Protein AF-A0A8J8AF56-F1 (afdb_monomer_lite)

Structure (mmCIF, N/CA/C/O backbone):
data_AF-A0A8J8AF56-F1
#
_entry.id   AF-A0A8J8AF56-F1
#
loop_
_atom_site.group_PDB
_atom_site.id
_atom_site.type_symbol
_atom_site.label_atom_id
_atom_site.label_alt_id
_atom_site.label_comp_id
_atom_site.label_asym_id
_atom_site.label_entity_id
_atom_site.label_seq_id
_atom_site.pdbx_PDB_ins_code
_atom_site.Cartn_x
_atom_site.Cartn_y
_atom_site.Cartn_z
_atom_site.occupancy
_atom_site.B_iso_or_equiv
_atom_site.auth_seq_id
_atom_site.auth_comp_id
_atom_site.auth_asym_id
_atom_site.auth_atom_id
_atom_site.pdbx_PDB_model_num
ATOM 1 N N . MET A 1 1 ? 12.776 -15.250 12.774 1.00 31.52 1 MET A N 1
ATOM 2 C CA . MET A 1 1 ? 11.923 -16.410 12.432 1.00 31.52 1 MET A CA 1
ATOM 3 C C . MET A 1 1 ? 10.502 -15.886 12.343 1.00 31.52 1 MET A C 1
ATOM 5 O O . MET A 1 1 ? 10.049 -15.380 13.357 1.00 31.52 1 MET A O 1
ATOM 9 N N . ARG A 1 2 ? 9.805 -15.920 11.207 1.00 29.91 2 ARG A N 1
ATOM 10 C CA . ARG A 1 2 ? 10.164 -16.333 9.831 1.00 29.91 2 ARG A CA 1
ATOM 11 C C . ARG A 1 2 ? 9.305 -15.502 8.854 1.00 29.91 2 ARG A C 1
ATOM 13 O O . ARG A 1 2 ? 8.181 -15.190 9.214 1.00 29.91 2 ARG A O 1
ATOM 20 N N . GLU A 1 3 ? 9.860 -15.201 7.680 1.00 34.22 3 GLU A N 1
ATOM 21 C CA . GLU A 1 3 ? 9.235 -15.073 6.337 1.00 34.22 3 GLU A CA 1
ATOM 22 C C . GLU A 1 3 ? 7.691 -14.885 6.257 1.00 34.22 3 GLU A C 1
ATOM 24 O O . GLU A 1 3 ? 6.966 -15.768 6.715 1.00 34.22 3 GLU A O 1
ATOM 29 N N . GLY A 1 4 ? 7.167 -13.817 5.614 1.00 29.53 4 GLY A N 1
ATOM 30 C CA . GLY A 1 4 ? 5.710 -13.516 5.641 1.00 29.53 4 GLY A CA 1
ATOM 31 C C . GLY A 1 4 ? 5.083 -12.644 4.527 1.00 29.53 4 GLY A C 1
ATOM 32 O O . GLY A 1 4 ? 4.400 -13.205 3.679 1.00 29.53 4 GLY A O 1
ATOM 33 N N . LEU A 1 5 ? 5.306 -11.313 4.518 1.00 34.44 5 LEU A N 1
ATOM 34 C CA . LEU A 1 5 ? 4.766 -10.302 3.552 1.00 34.44 5 LEU A CA 1
ATOM 35 C C . LEU A 1 5 ? 3.254 -9.969 3.795 1.00 34.44 5 LEU A C 1
ATOM 37 O O . LEU A 1 5 ? 2.766 -10.405 4.827 1.00 34.44 5 LEU A O 1
ATOM 41 N N . TYR A 1 6 ? 2.416 -9.178 3.078 1.00 31.95 6 TYR A N 1
ATOM 42 C CA . TYR A 1 6 ? 2.252 -8.740 1.672 1.00 31.95 6 TYR A CA 1
ATOM 43 C C . TYR A 1 6 ? 1.707 -7.246 1.536 1.00 31.95 6 TYR A C 1
ATOM 45 O O . TYR A 1 6 ? 0.852 -6.864 2.328 1.00 31.95 6 TYR A O 1
ATOM 53 N N . ALA A 1 7 ? 2.144 -6.381 0.578 1.00 24.56 7 ALA A N 1
ATOM 54 C CA . ALA A 1 7 ? 1.859 -4.912 0.422 1.00 24.56 7 ALA A CA 1
ATOM 55 C C . ALA A 1 7 ? 2.057 -4.264 -1.003 1.00 24.56 7 ALA A C 1
ATOM 57 O O . ALA A 1 7 ? 2.135 -4.955 -2.008 1.00 24.56 7 ALA A O 1
ATOM 58 N N . ALA A 1 8 ? 2.178 -2.929 -1.145 1.00 24.33 8 ALA A N 1
ATOM 59 C CA . ALA A 1 8 ? 2.521 -2.275 -2.431 1.00 24.33 8 ALA A CA 1
ATOM 60 C C . ALA A 1 8 ? 3.246 -0.910 -2.285 1.00 24.33 8 ALA A C 1
ATOM 62 O O . ALA A 1 8 ? 3.385 -0.397 -1.177 1.00 24.33 8 ALA A O 1
ATOM 63 N N . VAL A 1 9 ? 3.752 -0.345 -3.396 1.00 24.59 9 VAL A N 1
ATOM 64 C CA . VAL A 1 9 ? 4.760 0.746 -3.448 1.00 24.59 9 VAL A CA 1
ATOM 65 C C . VAL A 1 9 ? 4.442 1.771 -4.548 1.00 24.59 9 VAL A C 1
ATOM 67 O O . VAL A 1 9 ? 3.978 1.351 -5.601 1.00 24.59 9 VAL A O 1
ATOM 70 N N . VAL A 1 10 ? 4.772 3.064 -4.343 1.00 23.84 10 VAL A N 1
ATOM 71 C CA . VAL A 1 10 ? 5.398 4.014 -5.314 1.00 23.84 10 VAL A CA 1
ATOM 72 C C . VAL A 1 10 ? 5.552 5.414 -4.675 1.00 23.84 10 VAL A C 1
ATOM 74 O O . VAL A 1 10 ? 4.625 5.878 -4.025 1.00 23.84 10 VAL A O 1
ATOM 77 N N . LEU A 1 11 ? 6.652 6.164 -4.846 1.00 28.09 11 LEU A N 1
ATOM 78 C CA . LEU A 1 11 ? 8.039 5.779 -5.166 1.00 28.09 11 LEU A CA 1
ATOM 79 C C . LEU A 1 11 ? 9.014 6.869 -4.663 1.00 28.09 11 LEU A C 1
ATOM 81 O O . LEU A 1 11 ? 8.600 7.967 -4.303 1.00 28.09 11 LEU A O 1
ATOM 85 N N . LEU A 1 12 ? 10.309 6.551 -4.636 1.00 31.81 12 LEU A N 1
ATOM 86 C CA . LEU A 1 12 ? 11.368 7.330 -3.999 1.00 31.81 12 LEU A CA 1
ATOM 87 C C . LEU A 1 12 ? 12.174 8.178 -5.002 1.00 31.81 12 LEU A C 1
ATOM 89 O O . LEU A 1 12 ? 12.488 7.711 -6.094 1.00 31.81 12 LEU A O 1
ATOM 93 N N . ALA A 1 13 ? 12.592 9.380 -4.596 1.00 26.86 13 ALA A N 1
ATOM 94 C CA . ALA A 1 13 ? 13.611 10.147 -5.312 1.00 26.86 13 ALA A CA 1
ATOM 95 C C . ALA A 1 13 ? 15.010 9.536 -5.094 1.00 26.86 13 ALA A C 1
ATOM 97 O O . ALA A 1 13 ? 15.448 9.368 -3.952 1.00 26.86 13 ALA A O 1
ATOM 98 N N . ILE A 1 14 ? 15.720 9.235 -6.184 1.00 35.19 14 ILE A N 1
ATOM 99 C CA . ILE A 1 14 ? 17.106 8.747 -6.172 1.00 35.19 14 ILE A CA 1
ATOM 100 C C . ILE A 1 14 ? 18.008 9.867 -6.698 1.00 35.19 14 ILE A C 1
ATOM 102 O O . ILE A 1 14 ? 17.741 10.440 -7.747 1.00 35.19 14 ILE A O 1
ATOM 106 N N . ALA A 1 15 ? 19.086 10.178 -5.976 1.00 32.53 15 ALA A N 1
ATOM 107 C CA . ALA A 1 15 ? 20.087 11.145 -6.418 1.00 32.53 15 ALA A CA 1
ATOM 108 C C . ALA A 1 15 ? 21.254 10.423 -7.113 1.00 32.53 15 ALA A C 1
ATOM 110 O O . ALA A 1 15 ? 22.201 9.991 -6.450 1.00 32.53 15 ALA A O 1
ATOM 111 N N . VAL A 1 16 ? 21.192 10.283 -8.440 1.00 41.91 16 VAL A N 1
ATOM 112 C CA . VAL A 1 16 ? 22.279 9.698 -9.243 1.00 41.91 16 VAL A CA 1
ATOM 113 C C . VAL A 1 16 ? 23.277 10.779 -9.678 1.00 41.91 16 VAL A C 1
ATOM 115 O O . VAL A 1 16 ? 22.913 11.886 -10.071 1.00 41.91 16 VAL A O 1
ATOM 118 N N . PHE A 1 17 ? 24.572 10.468 -9.583 1.00 38.09 17 PHE A N 1
ATOM 119 C CA . PHE A 1 17 ? 25.652 11.368 -9.999 1.00 38.09 17 PHE A CA 1
ATOM 120 C C . PHE A 1 17 ? 25.828 11.393 -11.525 1.00 38.09 17 PHE A C 1
ATOM 122 O O . PHE A 1 17 ? 25.682 10.375 -12.197 1.00 38.09 17 PHE A O 1
ATOM 129 N N . PHE A 1 18 ? 26.223 12.551 -12.063 1.00 43.31 18 PHE A N 1
ATOM 130 C CA . PHE A 1 18 ? 26.433 12.759 -13.500 1.00 43.31 18 PHE A CA 1
ATOM 131 C C . PHE A 1 18 ? 27.507 11.830 -14.100 1.00 43.31 18 PHE A C 1
ATOM 133 O O . PHE A 1 18 ? 28.707 12.090 -14.001 1.00 43.31 18 PHE A O 1
ATOM 140 N N . ALA A 1 19 ? 27.053 10.814 -14.830 1.00 44.88 19 ALA A N 1
ATOM 141 C CA . ALA A 1 19 ? 27.796 10.127 -15.881 1.00 44.88 19 ALA A CA 1
ATOM 142 C C . ALA A 1 19 ? 26.838 9.879 -17.066 1.00 44.88 19 ALA A C 1
ATOM 144 O O . ALA A 1 19 ? 25.671 9.563 -16.830 1.00 44.88 19 ALA A O 1
ATOM 145 N N . PRO A 1 20 ? 27.269 10.042 -18.335 1.00 47.69 20 PRO A N 1
ATOM 146 C CA . PRO A 1 20 ? 26.394 9.898 -19.501 1.00 47.69 20 PRO A CA 1
ATOM 147 C C . PRO A 1 20 ? 26.112 8.417 -19.811 1.00 47.69 20 PRO A C 1
ATOM 149 O O . PRO A 1 20 ? 26.650 7.839 -20.754 1.00 47.69 20 PRO A O 1
ATOM 152 N N . THR A 1 21 ? 25.270 7.799 -18.986 1.00 57.66 21 THR A N 1
ATOM 153 C CA . THR A 1 21 ? 24.906 6.382 -19.051 1.00 57.66 21 THR A CA 1
ATOM 154 C C . THR A 1 21 ? 23.523 6.218 -19.677 1.00 57.66 21 THR A C 1
ATOM 156 O O . THR A 1 21 ? 22.558 6.835 -19.236 1.00 57.66 21 THR A O 1
ATOM 159 N N . ILE A 1 22 ? 23.403 5.359 -20.694 1.00 66.38 22 ILE A N 1
ATOM 160 C CA . ILE A 1 22 ? 22.099 4.999 -21.266 1.00 66.38 22 ILE A CA 1
ATOM 161 C C . ILE A 1 22 ? 21.416 4.011 -20.315 1.00 66.38 22 ILE A C 1
ATOM 163 O O . ILE A 1 22 ? 21.824 2.853 -20.223 1.00 66.38 22 ILE A O 1
ATOM 167 N N . ILE A 1 23 ? 20.378 4.467 -19.616 1.00 66.56 23 ILE A N 1
ATOM 168 C CA . ILE A 1 23 ? 19.544 3.623 -18.757 1.00 66.56 23 ILE A CA 1
ATOM 169 C C . ILE A 1 23 ? 18.478 2.947 -19.628 1.00 66.56 23 ILE A C 1
ATOM 171 O O . ILE A 1 23 ? 17.644 3.612 -20.241 1.00 66.56 23 ILE A O 1
ATOM 175 N N . LEU A 1 24 ? 18.496 1.613 -19.684 1.00 70.19 24 LEU A N 1
ATOM 176 C CA . LEU A 1 24 ? 17.422 0.826 -20.291 1.00 70.19 24 LEU A CA 1
ATOM 177 C C . LEU A 1 24 ? 16.305 0.630 -19.261 1.00 70.19 24 LEU A C 1
ATOM 179 O O . LEU A 1 24 ? 16.407 -0.224 -18.385 1.00 70.19 24 LEU A O 1
ATOM 183 N N . GLY A 1 25 ? 15.239 1.421 -19.374 1.00 73.44 25 GLY A N 1
ATOM 184 C CA . GLY A 1 25 ? 14.092 1.364 -18.472 1.00 73.44 25 GLY A CA 1
ATOM 185 C C . GLY A 1 25 ? 12.813 1.946 -19.085 1.00 73.44 25 GLY A C 1
ATOM 186 O O . GLY A 1 25 ? 12.853 2.541 -20.166 1.00 73.44 25 GLY A O 1
ATOM 187 N N . PRO A 1 26 ? 11.659 1.761 -18.424 1.00 75.69 26 PRO A N 1
ATOM 188 C CA . PRO A 1 26 ? 10.406 2.391 -18.821 1.00 75.69 26 PRO A CA 1
ATOM 189 C C . PRO A 1 26 ? 10.444 3.903 -18.548 1.00 75.69 26 PRO A C 1
ATOM 191 O O . PRO A 1 26 ? 10.996 4.345 -17.548 1.00 75.69 26 PRO A O 1
ATOM 194 N N . VAL A 1 27 ? 9.795 4.693 -19.407 1.00 83.25 27 VAL A N 1
ATOM 195 C CA . VAL A 1 27 ? 9.571 6.142 -19.185 1.00 83.25 27 VAL A CA 1
ATOM 196 C C . VAL A 1 27 ? 8.261 6.389 -18.418 1.00 83.25 27 VAL A C 1
ATOM 198 O O . VAL A 1 27 ? 8.097 7.393 -17.726 1.00 83.25 27 VAL A O 1
ATOM 201 N N . TYR A 1 28 ? 7.321 5.447 -18.512 1.00 85.44 28 TYR A N 1
ATOM 202 C CA . TYR A 1 28 ? 6.045 5.472 -17.809 1.00 85.44 28 TYR A CA 1
ATOM 203 C C . TYR A 1 28 ? 5.681 4.064 -17.335 1.00 85.44 28 TYR A C 1
ATOM 205 O O . TYR A 1 28 ? 5.716 3.123 -18.130 1.00 85.44 28 TYR A O 1
ATOM 213 N N . LEU A 1 29 ? 5.307 3.925 -16.062 1.00 87.62 29 LEU A N 1
ATOM 214 C CA . LEU A 1 29 ? 4.639 2.731 -15.538 1.00 87.62 29 LEU A CA 1
ATOM 215 C C . LEU A 1 29 ? 3.303 3.126 -14.912 1.00 87.62 29 LEU A C 1
ATOM 217 O O . LEU A 1 29 ? 3.208 4.106 -14.173 1.00 87.62 29 LEU A O 1
ATOM 221 N N . ALA A 1 30 ? 2.276 2.324 -15.166 1.00 89.12 30 ALA A N 1
ATOM 222 C CA . ALA A 1 30 ? 0.979 2.486 -14.534 1.00 89.12 30 ALA A CA 1
ATOM 223 C C . ALA A 1 30 ? 0.419 1.139 -14.092 1.00 89.12 30 ALA A C 1
ATOM 225 O O . ALA A 1 30 ? 0.550 0.143 -14.806 1.00 89.12 30 ALA A O 1
ATOM 226 N N . LEU A 1 31 ? -0.252 1.136 -12.943 1.00 89.31 31 LEU A N 1
ATOM 227 C CA . LEU A 1 31 ? -1.192 0.074 -12.608 1.00 89.31 31 LEU A CA 1
ATOM 228 C C . LEU A 1 31 ? -2.583 0.478 -13.097 1.00 89.31 31 LEU A C 1
ATOM 230 O O . LEU A 1 31 ? -2.945 1.656 -13.095 1.00 89.31 31 LEU A O 1
ATOM 234 N N . VAL A 1 32 ? -3.362 -0.507 -13.538 1.00 92.88 32 VAL A N 1
ATOM 235 C CA . VAL A 1 32 ? -4.740 -0.277 -13.983 1.00 92.88 32 VAL A CA 1
ATOM 236 C C . VAL A 1 32 ? -5.600 0.026 -12.748 1.00 92.88 32 VAL A C 1
ATOM 238 O O . VAL A 1 32 ? -5.595 -0.788 -11.822 1.00 92.88 32 VAL A O 1
ATOM 241 N N . PRO A 1 33 ? -6.330 1.157 -12.704 1.00 94.50 33 PRO A N 1
ATOM 242 C CA . PRO A 1 33 ? -7.206 1.466 -11.581 1.00 94.50 33 PRO A CA 1
ATOM 243 C C . PRO A 1 33 ? -8.372 0.472 -11.499 1.00 94.50 33 PRO A C 1
ATOM 245 O O . PRO A 1 33 ? -8.858 -0.049 -12.507 1.00 94.50 33 PRO A O 1
ATOM 248 N N . GLY A 1 34 ? -8.820 0.219 -10.274 1.00 94.69 34 GLY A N 1
ATOM 249 C CA . GLY A 1 34 ? -9.998 -0.574 -9.957 1.00 94.69 34 GLY A CA 1
ATOM 250 C C . GLY A 1 34 ? -11.290 0.236 -10.069 1.00 94.69 34 GLY A C 1
ATOM 251 O O . GLY A 1 34 ? -11.442 1.100 -10.931 1.00 94.69 34 GLY A O 1
ATOM 252 N N . ARG A 1 35 ? -12.268 -0.083 -9.213 1.00 95.50 35 ARG A N 1
ATOM 253 C CA . ARG A 1 35 ? -13.625 0.504 -9.268 1.00 95.50 35 ARG A CA 1
ATOM 254 C C . ARG A 1 35 ? -14.090 1.195 -7.989 1.00 95.50 35 ARG A C 1
ATOM 256 O O . ARG A 1 35 ? -15.099 1.882 -8.049 1.00 95.50 35 ARG A O 1
ATOM 263 N N . LYS A 1 36 ? -13.396 0.980 -6.871 1.00 93.44 36 LYS A N 1
ATOM 264 C CA . LYS A 1 36 ? -13.751 1.527 -5.556 1.00 93.44 36 LYS A CA 1
ATOM 265 C C . LYS A 1 36 ? -12.995 2.828 -5.305 1.00 93.44 36 LYS A C 1
ATOM 267 O O . LYS A 1 36 ? -11.864 2.969 -5.771 1.00 93.44 36 LYS A O 1
ATOM 272 N N . GLY A 1 37 ? -13.584 3.774 -4.587 1.00 94.31 37 GLY A N 1
ATOM 273 C CA . GLY A 1 37 ? -12.849 4.901 -4.013 1.00 94.31 37 GLY A CA 1
ATOM 274 C C . GLY A 1 37 ? -11.940 4.458 -2.862 1.00 94.31 37 GLY A C 1
ATOM 275 O O . GLY A 1 37 ? -12.122 3.380 -2.293 1.00 94.31 37 GLY A O 1
ATOM 276 N N . LEU A 1 38 ? -10.986 5.310 -2.481 1.00 94.25 38 LEU A N 1
ATOM 277 C CA . LEU A 1 38 ? -10.156 5.094 -1.292 1.00 94.25 38 LEU A CA 1
ATOM 278 C C . LEU A 1 38 ? -11.014 4.881 -0.030 1.00 94.25 38 LEU A C 1
ATOM 280 O O . LEU A 1 38 ? -10.761 3.943 0.721 1.00 94.25 38 LEU A O 1
ATOM 284 N N . ASP A 1 39 ? -12.071 5.674 0.156 1.00 95.81 39 ASP A N 1
ATOM 285 C CA . ASP A 1 39 ? -12.962 5.576 1.321 1.00 95.81 39 ASP A CA 1
ATOM 286 C C . ASP A 1 39 ? -13.699 4.222 1.387 1.00 95.81 39 ASP A C 1
ATOM 288 O O . ASP A 1 39 ? -13.853 3.651 2.462 1.00 95.81 39 ASP A O 1
ATOM 292 N N . GLU A 1 40 ? -14.085 3.649 0.239 1.00 96.44 40 GLU A N 1
ATOM 293 C CA . GLU A 1 40 ? -14.664 2.297 0.163 1.00 96.44 40 GLU A CA 1
ATOM 294 C C . GLU A 1 40 ? -13.635 1.202 0.493 1.00 96.44 40 GLU A C 1
ATOM 296 O O . GLU A 1 40 ? -13.989 0.166 1.053 1.00 96.44 40 GLU A O 1
ATOM 301 N N . LEU A 1 41 ? -12.356 1.403 0.150 1.00 95.88 41 LEU A N 1
ATOM 302 C CA . LEU A 1 41 ? -11.287 0.466 0.509 1.00 95.88 41 LEU A CA 1
ATOM 303 C C . LEU A 1 41 ? -10.943 0.527 1.999 1.00 95.88 41 LEU A C 1
ATOM 305 O O . LEU A 1 41 ? -10.671 -0.521 2.586 1.00 95.88 41 LEU A O 1
ATOM 309 N N . ILE A 1 42 ? -10.969 1.723 2.597 1.00 96.81 42 ILE A N 1
ATOM 310 C CA . ILE A 1 42 ? -10.783 1.936 4.040 1.00 96.81 42 ILE A CA 1
ATOM 311 C C . ILE A 1 42 ? -11.972 1.349 4.811 1.00 96.81 42 ILE A C 1
ATOM 313 O O . ILE A 1 42 ? -11.754 0.600 5.758 1.00 96.81 42 ILE A O 1
ATOM 317 N N . GLY A 1 43 ? -13.208 1.599 4.364 1.00 96.94 43 GLY A N 1
ATOM 318 C CA . GLY A 1 43 ? -14.441 1.093 4.983 1.00 96.94 43 GLY A CA 1
ATOM 319 C C . GLY A 1 43 ? -14.564 -0.437 5.037 1.00 96.94 43 GLY A C 1
ATOM 320 O O . GLY A 1 43 ? -15.371 -0.967 5.795 1.00 96.94 43 GLY A O 1
ATOM 321 N N . GLU A 1 44 ? -13.745 -1.162 4.271 1.00 95.31 44 GLU A N 1
ATOM 322 C CA . GLU A 1 44 ? -13.647 -2.626 4.294 1.00 95.31 44 GLU A CA 1
ATOM 323 C C . GLU A 1 44 ? -12.475 -3.155 5.156 1.00 95.31 44 GLU A C 1
ATOM 325 O O . GLU A 1 44 ? -12.155 -4.342 5.090 1.00 95.31 44 GLU A O 1
ATOM 330 N N . VAL A 1 45 ? -11.816 -2.304 5.953 1.00 95.12 45 VAL A N 1
ATOM 331 C CA . VAL A 1 45 ? -10.733 -2.684 6.879 1.00 95.12 45 VAL A CA 1
ATOM 332 C C . VAL A 1 45 ? -11.227 -2.631 8.328 1.00 95.12 45 VAL A C 1
ATOM 334 O O . VAL A 1 45 ? -11.381 -1.563 8.916 1.00 95.12 45 VAL A O 1
ATOM 337 N N . ASP A 1 46 ? -11.425 -3.808 8.928 1.00 93.81 46 ASP A N 1
ATOM 338 C CA . ASP A 1 46 ? -11.832 -3.937 10.336 1.00 93.81 46 ASP A CA 1
ATOM 339 C C . ASP A 1 46 ? -10.732 -3.486 11.312 1.00 93.81 46 ASP A C 1
ATOM 341 O O . ASP A 1 46 ? -11.007 -2.823 12.309 1.00 93.81 46 ASP A O 1
ATOM 345 N N . LYS A 1 47 ? -9.466 -3.789 10.998 1.00 95.06 47 LYS A N 1
ATOM 346 C CA . LYS A 1 47 ? -8.295 -3.270 11.713 1.00 95.06 47 LYS A CA 1
ATOM 347 C C . LYS A 1 47 ? -7.069 -3.257 10.804 1.00 95.06 47 LYS A C 1
ATOM 349 O O . LYS A 1 47 ? -6.780 -4.254 10.148 1.00 95.06 47 LYS A O 1
ATOM 354 N N . GLY A 1 48 ? -6.332 -2.150 10.772 1.00 95.19 48 GLY A N 1
ATOM 355 C CA . GLY A 1 48 ? -5.139 -2.023 9.933 1.00 95.19 48 GLY A CA 1
ATOM 356 C C . GLY A 1 48 ? -4.516 -0.631 9.956 1.00 95.19 48 GLY A C 1
ATOM 357 O O . GLY A 1 48 ? -4.695 0.129 10.908 1.00 95.19 48 GLY A O 1
ATOM 358 N N . PHE A 1 49 ? -3.786 -0.288 8.892 1.00 96.06 49 PHE A N 1
ATOM 359 C CA . PHE A 1 49 ? -3.159 1.023 8.735 1.00 96.06 49 PHE A CA 1
ATOM 360 C C . PHE A 1 49 ? -3.307 1.559 7.308 1.00 96.06 49 PHE A C 1
ATOM 362 O O . PHE A 1 49 ? -3.082 0.827 6.346 1.00 96.06 49 PHE A O 1
ATOM 369 N N . LEU A 1 50 ? -3.586 2.857 7.172 1.00 96.38 50 LEU A N 1
ATOM 370 C CA . LEU A 1 50 ? -3.404 3.589 5.918 1.00 96.38 50 LEU A CA 1
ATOM 371 C C . LEU A 1 50 ? -1.983 4.163 5.899 1.00 96.38 50 LEU A C 1
ATOM 373 O O . LEU A 1 50 ? -1.688 5.102 6.636 1.00 96.38 50 LEU A O 1
ATOM 377 N N . VAL A 1 51 ? -1.094 3.604 5.080 1.00 94.69 51 VAL A N 1
ATOM 378 C CA . VAL A 1 51 ? 0.268 4.131 4.897 1.00 94.69 51 VAL A CA 1
ATOM 379 C C . VAL A 1 51 ? 0.237 5.244 3.850 1.00 94.69 51 VAL A C 1
ATOM 381 O O . VAL A 1 51 ? -0.208 5.014 2.731 1.00 94.69 51 VAL A O 1
ATOM 384 N N . LEU A 1 52 ? 0.702 6.444 4.216 1.00 90.62 52 LEU A N 1
ATOM 385 C CA . LEU A 1 52 ? 0.692 7.625 3.340 1.00 90.62 52 LEU A CA 1
ATOM 386 C C . LEU A 1 52 ? 2.076 7.939 2.744 1.00 90.62 52 LEU A C 1
ATOM 388 O O . LEU A 1 52 ? 2.155 8.523 1.669 1.00 90.62 52 LEU A O 1
ATOM 392 N N . ASP A 1 53 ? 3.157 7.568 3.438 1.00 88.81 53 ASP A N 1
ATOM 393 C CA . ASP A 1 53 ? 4.553 7.715 2.993 1.00 88.81 53 ASP A CA 1
ATOM 394 C C . ASP A 1 53 ? 5.442 6.642 3.656 1.00 88.81 53 ASP A C 1
ATOM 396 O O . ASP A 1 53 ? 5.134 6.139 4.745 1.00 88.81 53 ASP A O 1
ATOM 400 N N . VAL A 1 54 ? 6.564 6.303 3.015 1.00 88.50 54 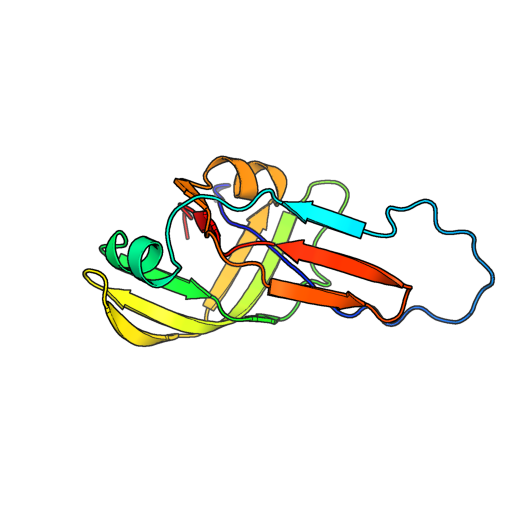VAL A N 1
ATOM 401 C CA . VAL A 1 54 ? 7.550 5.323 3.492 1.00 88.50 54 VAL A CA 1
ATOM 402 C C . VAL A 1 54 ? 8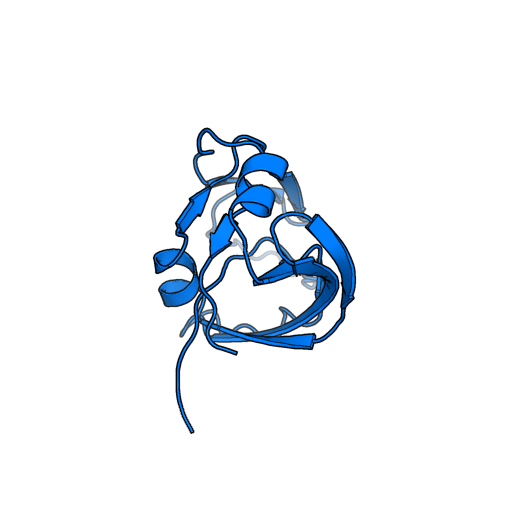.974 5.870 3.411 1.00 88.50 54 VAL A C 1
ATOM 404 O O . VAL A 1 54 ? 9.462 6.294 2.366 1.00 88.50 54 VAL A O 1
ATOM 407 N N . ARG A 1 55 ? 9.704 5.799 4.526 1.00 89.50 55 ARG A N 1
ATOM 408 C CA . ARG A 1 55 ? 11.097 6.251 4.615 1.00 89.50 55 ARG A CA 1
ATOM 409 C C . ARG A 1 55 ? 12.066 5.081 4.601 1.00 8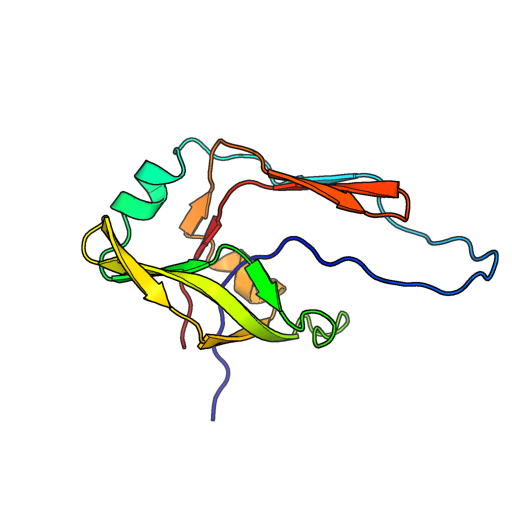9.50 55 ARG A C 1
ATOM 411 O O . ARG A 1 55 ? 11.853 4.084 5.282 1.00 89.50 55 ARG A O 1
ATOM 418 N N . GLY A 1 56 ? 13.173 5.247 3.879 1.00 80.50 56 GLY A N 1
ATOM 419 C CA . GLY A 1 56 ? 14.247 4.253 3.819 1.00 80.50 56 GLY A CA 1
ATOM 420 C C . GLY A 1 56 ? 14.151 3.252 2.667 1.00 80.50 56 GLY A C 1
ATOM 421 O O . GLY A 1 56 ? 14.921 2.305 2.669 1.00 80.50 56 GLY A O 1
ATOM 422 N N . ALA A 1 57 ? 13.295 3.466 1.658 1.00 69.25 57 ALA A N 1
ATOM 423 C CA . ALA A 1 57 ? 13.141 2.552 0.513 1.00 69.25 57 ALA A CA 1
ATOM 424 C C . ALA A 1 57 ? 14.415 2.338 -0.349 1.00 69.25 57 ALA A C 1
ATOM 426 O O . ALA A 1 57 ? 14.430 1.451 -1.193 1.00 69.25 57 ALA A O 1
ATOM 427 N N . ASN A 1 58 ? 15.514 3.057 -0.075 1.00 72.56 58 ASN A N 1
ATOM 428 C CA . ASN A 1 58 ? 16.873 2.694 -0.516 1.00 72.56 58 ASN A CA 1
ATOM 429 C C . ASN A 1 58 ? 17.353 1.327 0.026 1.00 72.56 58 ASN A C 1
ATOM 431 O O . ASN A 1 58 ? 18.356 0.808 -0.447 1.00 72.56 58 ASN A O 1
ATOM 435 N N . ALA A 1 59 ? 16.675 0.762 1.030 1.00 70.38 59 ALA A N 1
ATOM 436 C CA . ALA A 1 59 ? 16.918 -0.569 1.587 1.00 70.38 59 ALA A CA 1
ATOM 437 C C . ALA A 1 59 ? 16.052 -1.665 0.926 1.00 70.38 59 ALA A C 1
ATOM 439 O O . ALA A 1 59 ? 15.755 -2.676 1.563 1.00 70.38 59 ALA A O 1
ATOM 440 N N . LEU A 1 60 ? 15.619 -1.443 -0.320 1.00 79.75 60 LEU A N 1
ATOM 441 C CA . LEU A 1 60 ? 15.017 -2.460 -1.180 1.00 79.75 60 LEU A CA 1
ATOM 442 C C . LEU A 1 60 ? 16.111 -3.172 -1.993 1.00 79.75 60 LEU A C 1
ATOM 444 O O . LEU A 1 60 ? 16.908 -2.510 -2.658 1.00 79.75 60 LEU A O 1
ATOM 448 N N . ASP A 1 61 ? 16.128 -4.504 -1.979 1.00 86.12 61 ASP A N 1
ATOM 449 C CA . ASP A 1 61 ? 16.940 -5.314 -2.891 1.00 86.12 61 ASP A CA 1
ATOM 450 C C . ASP A 1 61 ? 16.156 -5.527 -4.203 1.00 86.12 61 ASP A C 1
ATOM 452 O O . ASP A 1 61 ? 15.115 -6.189 -4.194 1.00 86.12 61 ASP A O 1
ATOM 456 N N . PRO A 1 62 ? 16.606 -4.984 -5.351 1.00 81.31 62 PRO A N 1
ATOM 457 C CA . PRO A 1 62 ? 15.893 -5.122 -6.622 1.00 81.31 62 PRO A CA 1
ATOM 458 C C . PRO A 1 62 ? 16.005 -6.530 -7.234 1.00 81.31 62 PRO A C 1
ATOM 460 O O . PRO A 1 62 ? 15.300 -6.834 -8.193 1.00 81.31 62 PRO A O 1
ATOM 463 N N . THR A 1 63 ? 16.887 -7.382 -6.704 1.00 86.19 63 THR A N 1
ATOM 464 C CA . THR A 1 63 ? 17.136 -8.756 -7.163 1.00 86.19 63 THR A CA 1
ATOM 465 C C . THR A 1 63 ? 16.132 -9.726 -6.559 1.00 86.19 63 THR A C 1
ATOM 467 O O . THR A 1 63 ? 15.576 -10.562 -7.269 1.00 86.19 63 THR A O 1
ATOM 470 N N . THR A 1 64 ? 15.900 -9.625 -5.247 1.00 89.94 64 THR A N 1
ATOM 471 C CA . THR A 1 64 ? 14.935 -10.475 -4.533 1.00 89.94 64 THR A CA 1
ATOM 472 C C . THR A 1 64 ? 13.559 -9.829 -4.444 1.00 89.94 64 THR A C 1
ATOM 474 O O . THR A 1 64 ? 12.559 -10.540 -4.466 1.00 89.94 64 THR A O 1
ATOM 477 N N . GLY A 1 65 ? 13.497 -8.495 -4.381 1.00 88.06 65 GLY A N 1
ATOM 478 C CA . GLY A 1 65 ? 12.307 -7.703 -4.074 1.00 88.06 65 GLY A CA 1
ATOM 479 C C . GLY A 1 65 ? 12.174 -7.311 -2.597 1.00 88.06 65 GLY A C 1
ATOM 480 O O . GLY A 1 65 ? 11.243 -6.572 -2.271 1.00 88.06 65 GLY A O 1
ATOM 481 N N . ASP A 1 66 ? 13.050 -7.802 -1.711 1.00 91.25 66 ASP A N 1
ATOM 482 C CA . ASP A 1 66 ? 12.958 -7.612 -0.255 1.00 91.25 66 ASP A CA 1
ATOM 483 C C . ASP A 1 66 ? 13.148 -6.147 0.164 1.00 91.25 66 ASP A C 1
ATOM 485 O O . ASP A 1 66 ? 13.931 -5.427 -0.447 1.00 91.25 66 ASP A O 1
ATOM 489 N N . PHE A 1 67 ? 12.494 -5.705 1.244 1.00 89.31 67 PHE A N 1
ATOM 490 C CA . PHE A 1 67 ? 12.747 -4.399 1.857 1.00 89.31 67 PHE A CA 1
ATOM 491 C C . PHE A 1 67 ? 12.565 -4.367 3.381 1.00 89.31 67 PHE A C 1
ATOM 493 O O . PHE A 1 67 ? 11.818 -5.156 3.967 1.00 89.31 67 PHE A O 1
ATOM 500 N N . SER A 1 68 ? 13.161 -3.346 4.007 1.00 90.06 68 SER A N 1
ATOM 501 C CA . SER A 1 68 ? 12.649 -2.754 5.251 1.00 90.06 68 SER A CA 1
ATOM 502 C C . SER A 1 68 ? 12.472 -1.247 5.084 1.00 90.06 68 SER A C 1
ATOM 504 O O . SER A 1 68 ? 13.400 -0.558 4.661 1.00 90.06 68 SER A O 1
ATOM 506 N N . VAL A 1 69 ? 11.296 -0.723 5.431 1.00 90.00 69 VAL A N 1
ATOM 507 C CA . VAL A 1 69 ? 10.986 0.714 5.393 1.00 90.00 69 VAL A CA 1
ATOM 508 C C . VAL A 1 69 ? 10.270 1.148 6.665 1.00 90.00 69 VAL A C 1
ATOM 510 O O . VAL A 1 69 ? 9.670 0.341 7.363 1.00 90.00 69 VAL A O 1
ATOM 513 N N . VAL A 1 70 ? 10.290 2.441 6.976 1.00 93.81 70 VAL A N 1
ATOM 514 C CA . VAL A 1 70 ? 9.491 3.015 8.064 1.00 93.81 70 VAL A CA 1
ATOM 515 C C . VAL A 1 70 ? 8.264 3.687 7.462 1.00 93.81 70 VAL A C 1
ATOM 517 O O . VAL A 1 70 ? 8.402 4.706 6.790 1.00 93.81 70 VAL A O 1
ATOM 520 N N . ALA A 1 71 ? 7.072 3.151 7.718 1.00 91.81 71 ALA A N 1
ATOM 521 C CA . ALA A 1 71 ? 5.808 3.785 7.351 1.00 91.81 71 ALA A CA 1
ATOM 522 C C . ALA A 1 71 ? 5.604 5.038 8.219 1.00 91.81 71 ALA A C 1
ATOM 524 O O . ALA A 1 71 ? 5.495 4.931 9.444 1.00 91.81 71 ALA A O 1
ATOM 525 N N . THR A 1 72 ? 5.634 6.233 7.616 1.00 93.31 72 THR A N 1
ATOM 526 C CA . THR A 1 72 ? 5.470 7.508 8.333 1.00 93.31 72 THR A CA 1
ATOM 527 C C . THR A 1 72 ? 5.257 8.708 7.388 1.00 93.31 72 THR A C 1
ATOM 529 O O . THR A 1 72 ? 6.208 9.096 6.714 1.00 93.31 72 THR A O 1
ATOM 532 N N . PRO A 1 73 ? 4.110 9.415 7.449 1.00 94.31 73 PRO A N 1
ATOM 533 C CA . PRO A 1 73 ? 2.959 9.131 8.305 1.00 94.31 73 PRO A CA 1
ATOM 534 C C . PRO A 1 73 ? 2.176 7.887 7.865 1.00 94.31 73 PRO A C 1
ATOM 536 O O . PRO A 1 73 ? 2.091 7.552 6.685 1.00 94.31 73 PRO A O 1
ATOM 539 N N . ALA A 1 74 ? 1.563 7.231 8.844 1.00 94.38 74 ALA A N 1
ATOM 540 C CA . ALA A 1 74 ? 0.472 6.292 8.639 1.00 94.38 74 ALA A CA 1
ATOM 541 C C . ALA A 1 74 ? -0.698 6.675 9.559 1.00 94.38 74 ALA A C 1
ATOM 543 O O . ALA A 1 74 ? -0.490 7.324 10.588 1.00 94.38 74 ALA A O 1
ATOM 544 N N . LEU A 1 75 ? -1.914 6.267 9.208 1.00 96.88 75 LEU A N 1
ATOM 545 C CA . LEU A 1 75 ? -3.089 6.342 10.078 1.00 96.88 75 LEU A CA 1
ATOM 546 C C . LEU A 1 75 ? -3.473 4.937 10.548 1.00 96.88 75 LEU A C 1
ATOM 548 O O . LEU A 1 75 ? -3.281 3.972 9.815 1.00 96.88 75 LEU A O 1
ATOM 552 N N . ILE A 1 76 ? -4.014 4.823 11.757 1.00 97.12 76 ILE A N 1
ATOM 553 C CA . ILE A 1 76 ? -4.637 3.599 12.276 1.00 97.12 76 ILE A CA 1
ATOM 554 C C . ILE A 1 76 ? -6.061 3.532 11.724 1.00 97.12 76 ILE A C 1
ATOM 556 O O . ILE A 1 76 ? -6.780 4.524 11.830 1.00 97.12 76 ILE A O 1
ATOM 560 N N . ILE A 1 77 ? -6.462 2.388 11.169 1.00 97.06 77 ILE A N 1
ATOM 561 C CA . ILE A 1 77 ? -7.850 2.106 10.783 1.00 97.06 77 ILE A CA 1
ATOM 562 C C . ILE A 1 77 ? -8.439 1.114 11.788 1.00 97.06 77 ILE A C 1
ATOM 564 O O . ILE A 1 77 ? -7.836 0.062 12.016 1.00 97.06 77 ILE A O 1
ATOM 568 N N . GLU A 1 78 ? -9.613 1.418 12.340 1.00 97.12 78 GLU A N 1
ATOM 569 C CA . GLU A 1 78 ? -10.457 0.463 13.072 1.00 97.12 78 GLU A CA 1
ATOM 570 C C . GLU A 1 78 ? -11.916 0.611 12.613 1.00 97.12 78 GLU A C 1
ATOM 572 O O . GLU A 1 78 ? -12.405 1.726 12.447 1.00 97.12 78 GLU A O 1
ATOM 577 N N . HIS A 1 79 ? -12.590 -0.515 12.364 1.00 97.62 79 HIS A N 1
ATOM 578 C CA . HIS A 1 79 ? -13.976 -0.619 11.884 1.00 97.62 79 HIS A CA 1
ATOM 579 C C . HIS A 1 79 ? -14.329 0.312 10.702 1.00 97.62 79 HIS A C 1
ATOM 581 O O . HIS A 1 79 ? -15.438 0.838 10.624 1.00 97.62 79 HIS A O 1
ATOM 587 N 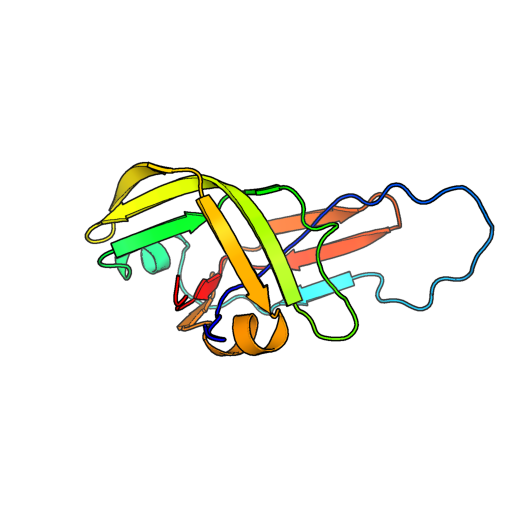N . GLY A 1 80 ? -13.390 0.508 9.771 1.00 96.44 80 GLY A N 1
ATOM 588 C CA . GLY A 1 80 ? -13.572 1.365 8.599 1.00 96.44 80 GLY A CA 1
ATOM 589 C C . GLY A 1 80 ? -13.307 2.863 8.803 1.00 96.44 80 GLY A C 1
ATOM 590 O O . GLY A 1 80 ? -13.450 3.622 7.847 1.00 96.44 80 GLY A O 1
ATOM 591 N N . GLU A 1 81 ? -12.888 3.309 9.993 1.00 97.06 81 GLU A N 1
ATOM 592 C CA . GLU A 1 81 ? -12.578 4.717 10.286 1.00 97.06 81 GLU A CA 1
ATOM 593 C C . GLU A 1 81 ? -11.098 4.931 10.649 1.00 97.06 81 GLU A C 1
ATOM 595 O O . GLU A 1 81 ? -10.460 4.094 11.290 1.00 97.06 81 GLU A O 1
ATOM 600 N N . THR A 1 82 ? -10.528 6.083 10.270 1.00 96.31 82 THR A N 1
ATOM 601 C CA . THR A 1 82 ? -9.144 6.448 10.624 1.00 96.31 82 THR A CA 1
ATOM 602 C C . THR A 1 82 ? -9.079 7.103 12.007 1.00 96.31 82 THR A C 1
ATOM 604 O O . THR A 1 82 ? -9.313 8.305 12.140 1.00 96.31 82 THR A O 1
ATOM 607 N N . ILE A 1 83 ? -8.733 6.332 13.040 1.00 97.69 83 ILE A N 1
ATOM 608 C CA . ILE A 1 83 ? -8.864 6.745 14.451 1.00 97.69 83 ILE A CA 1
ATOM 609 C C . ILE A 1 83 ? -7.650 7.489 15.040 1.00 97.69 83 ILE A C 1
ATOM 611 O O . ILE A 1 83 ? -7.724 8.013 16.151 1.00 97.69 83 ILE A O 1
ATOM 615 N N . GLY A 1 84 ? -6.511 7.539 14.341 1.00 96.81 84 GLY A N 1
ATOM 616 C CA . GLY A 1 84 ? -5.304 8.197 14.854 1.00 96.81 84 GLY A CA 1
ATOM 617 C C . GLY A 1 84 ? -4.068 8.025 13.973 1.00 96.81 84 GLY A C 1
ATOM 618 O O . GLY A 1 84 ? -4.126 7.387 12.927 1.00 96.81 84 GLY A O 1
ATOM 619 N N . PHE A 1 85 ? -2.936 8.586 14.404 1.00 97.50 85 PHE A N 1
ATOM 620 C CA . PHE A 1 85 ? -1.650 8.492 13.700 1.00 97.50 85 PHE A CA 1
ATOM 621 C C . PHE A 1 85 ? -0.801 7.315 14.196 1.00 97.50 85 PHE A C 1
ATOM 623 O O . PHE A 1 85 ? -0.814 6.978 15.378 1.00 97.50 85 PHE A O 1
ATOM 630 N N . SER A 1 86 ? -0.007 6.737 13.295 1.00 93.38 86 SER A N 1
ATOM 631 C CA . SER A 1 86 ? 0.928 5.645 13.565 1.00 93.38 86 SER A CA 1
ATOM 632 C C . SER A 1 86 ? 2.263 5.847 12.840 1.00 93.38 86 SER A C 1
ATOM 634 O O . SER A 1 86 ? 2.370 6.595 11.864 1.00 93.38 86 SER A O 1
ATOM 636 N N . ARG A 1 87 ? 3.292 5.152 13.332 1.00 95.38 87 ARG A N 1
ATOM 637 C CA . ARG A 1 87 ? 4.603 5.004 12.698 1.00 95.38 87 ARG A CA 1
ATOM 638 C C . ARG A 1 87 ? 5.206 3.665 13.109 1.00 95.38 87 ARG A C 1
ATOM 640 O O . ARG A 1 87 ? 5.369 3.410 14.299 1.00 95.38 87 ARG A O 1
ATOM 647 N N . PHE A 1 88 ? 5.585 2.850 12.133 1.00 91.94 88 PHE A N 1
ATOM 648 C CA . PHE A 1 88 ? 6.123 1.504 12.348 1.00 91.94 88 PHE A CA 1
ATOM 649 C C . PHE A 1 88 ? 7.166 1.143 11.286 1.00 91.94 88 PHE A C 1
ATOM 651 O O . PHE A 1 88 ? 7.269 1.803 10.252 1.00 91.94 88 PHE A O 1
ATOM 658 N N . GLU A 1 89 ? 7.956 0.104 11.551 1.00 92.00 89 GLU A N 1
ATOM 659 C CA . GLU A 1 89 ? 8.792 -0.539 10.536 1.00 92.00 89 GLU A CA 1
ATOM 660 C C . GLU A 1 89 ? 7.948 -1.587 9.793 1.00 92.00 89 GLU A C 1
ATOM 662 O O . GLU A 1 89 ? 7.256 -2.385 10.421 1.00 92.00 89 GLU A O 1
ATOM 667 N N . LEU A 1 90 ? 7.992 -1.565 8.465 1.00 89.56 90 LEU A N 1
ATOM 668 C CA . LEU A 1 90 ? 7.317 -2.490 7.564 1.00 89.56 90 LEU A CA 1
ATOM 669 C C . LEU A 1 90 ? 8.388 -3.269 6.794 1.00 89.56 90 LEU A C 1
ATOM 671 O O . LEU A 1 90 ? 9.184 -2.681 6.058 1.00 89.56 90 LEU A O 1
ATOM 675 N N . LYS A 1 91 ? 8.404 -4.592 6.971 1.00 89.81 91 LYS A N 1
ATOM 676 C CA . LYS A 1 91 ? 9.328 -5.525 6.309 1.00 89.81 91 LYS A CA 1
ATOM 677 C C . LYS A 1 91 ? 8.573 -6.364 5.285 1.00 89.81 91 LYS A C 1
ATOM 679 O O . LYS A 1 91 ? 7.424 -6.730 5.519 1.00 89.81 91 LYS A O 1
ATOM 684 N N . GLY A 1 92 ? 9.189 -6.610 4.132 1.00 88.69 92 GLY A N 1
ATOM 685 C CA . GLY A 1 92 ? 8.439 -6.953 2.926 1.00 88.69 92 GLY A CA 1
ATOM 686 C C . GLY A 1 92 ? 9.261 -7.566 1.791 1.00 88.69 92 GLY A C 1
ATOM 687 O O . GLY A 1 92 ? 10.481 -7.560 1.859 1.00 88.69 92 GLY A O 1
ATOM 688 N N . ASN A 1 93 ? 8.581 -8.042 0.739 1.00 90.38 93 ASN A N 1
ATOM 689 C CA . ASN A 1 93 ? 9.134 -8.398 -0.578 1.00 90.38 93 ASN A CA 1
ATOM 690 C C . ASN A 1 93 ? 8.145 -8.043 -1.707 1.00 90.38 93 ASN A C 1
ATOM 692 O O . ASN A 1 93 ? 7.081 -8.652 -1.777 1.00 90.38 93 ASN A O 1
ATOM 696 N N . VAL A 1 94 ? 8.473 -7.099 -2.598 1.00 88.75 94 VAL A N 1
ATOM 697 C CA . VAL A 1 94 ? 7.533 -6.483 -3.570 1.00 88.75 94 VAL A CA 1
ATOM 698 C C . VAL A 1 94 ? 6.706 -7.474 -4.408 1.00 88.75 94 VAL A C 1
ATOM 700 O O . VAL A 1 94 ? 5.568 -7.164 -4.760 1.00 88.75 94 VAL A O 1
ATOM 703 N N . TRP A 1 95 ? 7.218 -8.677 -4.682 1.00 89.25 95 TRP A N 1
ATOM 704 C CA . TRP A 1 95 ? 6.562 -9.657 -5.552 1.00 89.25 95 TRP A CA 1
ATOM 705 C C . TRP A 1 95 ? 5.458 -10.432 -4.867 1.00 89.25 95 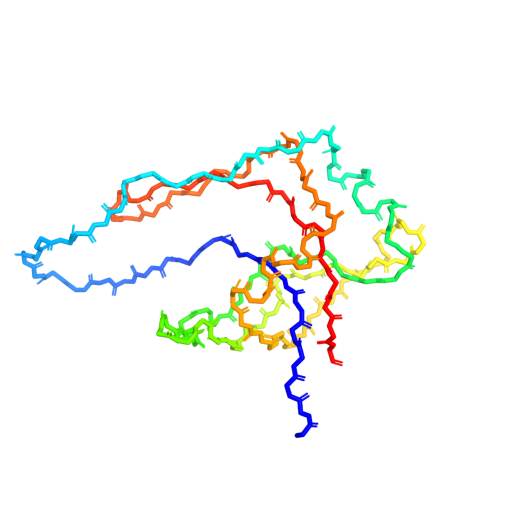TRP A C 1
ATOM 707 O O . TRP A 1 95 ? 4.365 -10.531 -5.418 1.00 89.25 95 TRP A O 1
ATOM 717 N N . GLU A 1 96 ? 5.727 -10.971 -3.678 1.00 89.31 96 GLU A N 1
ATOM 718 C CA . GLU A 1 96 ? 4.655 -11.491 -2.836 1.00 89.31 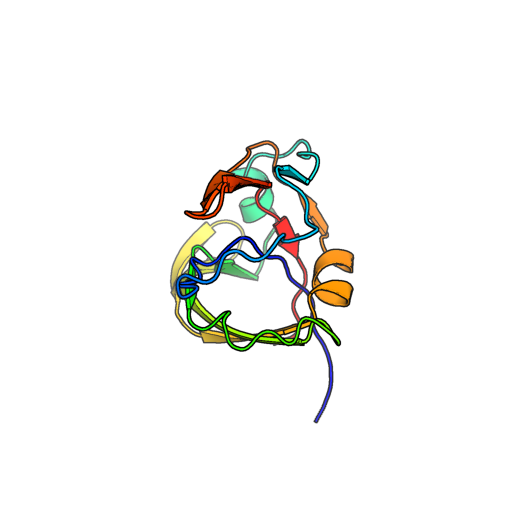96 GLU A CA 1
ATOM 719 C C . GLU A 1 96 ? 3.744 -10.336 -2.465 1.00 89.31 96 GLU A C 1
ATOM 721 O O . GLU A 1 96 ? 2.549 -10.430 -2.698 1.00 89.31 96 GLU A O 1
ATOM 726 N N . LEU A 1 97 ? 4.310 -9.209 -2.021 1.00 88.50 97 LEU A N 1
ATOM 727 C CA . LEU A 1 97 ? 3.554 -8.052 -1.575 1.00 88.50 97 LEU A CA 1
ATOM 728 C C . LEU A 1 97 ? 2.415 -7.685 -2.570 1.00 88.50 97 LEU A C 1
ATOM 730 O O . LEU A 1 97 ? 1.262 -7.638 -2.141 1.00 88.50 97 LEU A O 1
ATOM 734 N N . LEU A 1 98 ? 2.670 -7.596 -3.883 1.00 88.62 98 LEU A N 1
ATOM 735 C CA . LEU A 1 98 ? 1.624 -7.331 -4.887 1.00 88.62 98 LEU A CA 1
ATOM 736 C C . LEU A 1 98 ? 0.522 -8.414 -4.999 1.00 88.62 98 LEU A C 1
ATOM 738 O O . LEU A 1 98 ? -0.606 -8.079 -5.367 1.00 88.62 98 LEU A O 1
ATOM 742 N N . LYS A 1 99 ? 0.793 -9.692 -4.692 1.00 90.25 99 LYS A N 1
ATOM 743 C CA . LYS A 1 99 ? -0.151 -10.821 -4.869 1.00 90.25 99 LYS A CA 1
ATOM 744 C C . LYS A 1 99 ? -1.320 -10.833 -3.885 1.00 90.25 99 LYS A C 1
ATOM 746 O O . LYS A 1 99 ? -2.409 -11.223 -4.297 1.00 90.25 99 LYS A O 1
ATOM 751 N N . ASN A 1 100 ? -1.142 -10.380 -2.639 1.00 89.06 100 ASN A N 1
ATOM 752 C CA . ASN A 1 100 ? -2.269 -10.221 -1.699 1.00 89.06 100 ASN A CA 1
ATOM 753 C C . ASN A 1 100 ? -2.891 -8.819 -1.774 1.00 89.06 100 ASN A C 1
ATOM 755 O O . ASN A 1 100 ? -3.522 -8.373 -0.816 1.00 89.06 100 ASN A O 1
ATOM 759 N N . THR A 1 101 ? -2.751 -8.117 -2.902 1.00 91.19 101 THR A N 1
ATOM 760 C CA . THR A 1 101 ? -3.584 -6.945 -3.184 1.00 91.19 101 THR A CA 1
ATOM 761 C C . THR A 1 101 ? -5.042 -7.399 -3.302 1.00 91.19 101 THR A C 1
ATOM 763 O O . THR A 1 101 ? -5.476 -7.873 -4.353 1.00 91.19 101 THR A O 1
ATOM 766 N N . THR A 1 102 ? -5.816 -7.263 -2.224 1.00 92.75 102 THR A N 1
ATOM 767 C CA . THR A 1 102 ? -7.236 -7.644 -2.176 1.00 92.75 102 THR A CA 1
ATOM 768 C C . THR A 1 102 ? -8.183 -6.499 -2.533 1.00 92.75 102 THR A C 1
ATOM 770 O O . THR A 1 102 ? -9.398 -6.698 -2.556 1.00 92.75 102 THR A O 1
ATOM 773 N N . GLY A 1 103 ? -7.667 -5.303 -2.835 1.00 92.75 103 GLY A N 1
ATOM 774 C CA . GLY A 1 103 ? -8.452 -4.173 -3.334 1.00 92.75 103 GLY A CA 1
ATOM 775 C C . GLY A 1 103 ? -7.603 -3.143 -4.080 1.00 92.75 103 GLY A C 1
ATOM 776 O O . GLY A 1 103 ? -6.458 -2.897 -3.713 1.00 92.75 103 GLY A O 1
ATOM 777 N N . VAL A 1 104 ? -8.172 -2.539 -5.126 1.00 95.12 104 VAL A N 1
ATOM 778 C CA . VAL A 1 104 ? -7.501 -1.566 -6.007 1.00 95.12 104 VAL A CA 1
ATOM 779 C C . VAL A 1 104 ? -8.382 -0.327 -6.159 1.00 95.12 104 VAL A C 1
ATOM 781 O O . VAL A 1 104 ? -9.557 -0.448 -6.524 1.00 95.12 104 VAL A O 1
ATOM 784 N N . GLY A 1 105 ? -7.812 0.844 -5.874 1.00 94.50 105 GLY A N 1
ATOM 785 C CA . GLY A 1 105 ? -8.471 2.146 -5.960 1.00 94.50 105 GLY A CA 1
ATOM 786 C C . GLY A 1 105 ? -8.754 2.575 -7.397 1.00 94.50 105 GLY A C 1
ATOM 787 O O . GLY A 1 105 ? -8.151 2.077 -8.348 1.00 94.50 105 GLY A O 1
ATOM 788 N N . SER A 1 106 ? -9.719 3.471 -7.561 1.00 95.88 106 SER A N 1
ATOM 789 C CA . SER A 1 106 ? -10.165 4.013 -8.854 1.00 95.88 106 SER A CA 1
ATOM 790 C C . SER A 1 106 ? -9.480 5.337 -9.209 1.00 95.88 106 SER A C 1
ATOM 792 O O . SER A 1 106 ? -9.419 5.722 -10.378 1.00 95.88 106 SER A O 1
ATOM 794 N N . GLU A 1 107 ? -8.933 6.020 -8.206 1.00 92.00 107 GLU A N 1
ATOM 795 C CA . GLU A 1 107 ? -8.048 7.168 -8.343 1.00 92.00 107 GLU A CA 1
ATOM 796 C C . GLU A 1 107 ? -6.651 6.766 -8.851 1.00 92.00 107 GLU A C 1
ATOM 798 O O . GLU A 1 107 ? -6.293 5.592 -8.883 1.00 92.00 107 GLU A O 1
ATOM 803 N N . LEU A 1 108 ? -5.840 7.747 -9.257 1.00 88.19 108 LEU A N 1
ATOM 804 C CA . LEU A 1 108 ? -4.445 7.527 -9.650 1.00 88.19 108 LEU A CA 1
ATOM 805 C C . LEU A 1 108 ? -3.558 8.637 -9.081 1.00 88.19 108 LEU A C 1
ATOM 807 O O . LEU A 1 108 ? -3.599 9.777 -9.556 1.00 88.19 108 LEU A O 1
ATOM 811 N N . ALA A 1 109 ? -2.717 8.292 -8.108 1.00 87.31 109 ALA A N 1
ATOM 812 C CA . ALA A 1 109 ? -1.601 9.126 -7.691 1.00 87.31 109 ALA A CA 1
ATOM 813 C C . ALA A 1 109 ? -0.572 9.184 -8.828 1.00 87.31 109 ALA A C 1
ATOM 815 O O . ALA A 1 109 ? -0.130 8.148 -9.331 1.00 87.31 109 ALA A O 1
ATOM 816 N N . ARG A 1 110 ? -0.199 10.398 -9.251 1.00 86.25 110 ARG A N 1
ATOM 817 C CA . ARG A 1 110 ? 0.820 10.622 -10.285 1.00 86.25 110 ARG A CA 1
ATOM 818 C C . ARG A 1 110 ? 2.113 11.099 -9.650 1.00 86.25 110 ARG A C 1
ATOM 820 O O . ARG A 1 110 ? 2.135 12.178 -9.064 1.00 86.25 110 ARG A O 1
ATOM 827 N N . ILE A 1 111 ? 3.170 10.310 -9.796 1.00 82.69 111 ILE A N 1
ATOM 828 C CA . ILE A 1 111 ? 4.497 10.613 -9.257 1.00 82.69 111 ILE A CA 1
ATOM 829 C C . ILE A 1 111 ? 5.473 10.780 -10.420 1.00 82.69 111 ILE A C 1
ATOM 831 O O . ILE A 1 111 ? 5.521 9.963 -11.339 1.00 82.69 111 ILE A O 1
ATOM 835 N N . TRP A 1 112 ? 6.223 11.875 -10.380 1.00 80.19 112 TRP A N 1
ATOM 836 C CA . TRP A 1 112 ? 7.252 12.233 -11.350 1.00 80.19 112 TRP A CA 1
ATOM 837 C C . TRP A 1 112 ? 8.604 12.121 -10.655 1.00 80.19 112 TRP A C 1
ATOM 839 O O . TRP A 1 112 ? 8.739 12.598 -9.529 1.00 80.19 112 TRP A O 1
ATOM 849 N N . LEU A 1 113 ? 9.580 11.495 -11.308 1.00 75.69 113 LEU A N 1
ATOM 850 C CA . LEU A 1 113 ? 10.957 11.428 -10.826 1.00 75.69 113 LEU A CA 1
ATOM 851 C C . LEU A 1 113 ? 11.850 12.341 -11.667 1.00 75.69 113 LEU A C 1
ATOM 853 O O . LEU A 1 113 ? 11.607 12.537 -12.860 1.00 75.69 113 LEU A O 1
ATOM 857 N N . ASP A 1 114 ? 12.934 12.819 -11.061 1.00 60.84 114 ASP A N 1
ATOM 858 C CA . ASP A 1 114 ? 13.866 13.780 -11.667 1.00 60.84 114 ASP A CA 1
ATOM 859 C C . ASP A 1 114 ? 14.657 13.219 -12.874 1.00 60.84 114 ASP A C 1
ATOM 861 O O . ASP A 1 114 ? 15.344 13.959 -13.574 1.00 60.84 114 ASP A O 1
ATOM 865 N N . GLU A 1 115 ? 14.518 11.919 -13.162 1.00 66.19 115 GLU A N 1
ATOM 866 C CA . GLU A 1 115 ? 15.152 11.203 -14.282 1.00 66.19 115 GLU A CA 1
ATOM 867 C C . GLU A 1 115 ? 14.197 10.944 -15.468 1.00 66.19 115 GLU A C 1
ATOM 869 O O . GLU A 1 115 ? 14.531 10.224 -16.408 1.00 66.19 115 GLU A O 1
ATOM 874 N N . GLY A 1 116 ? 12.984 11.510 -15.444 1.00 70.25 116 GLY A N 1
ATOM 875 C CA . GLY A 1 116 ? 12.000 11.387 -16.529 1.00 70.25 116 GLY A CA 1
ATOM 876 C C . GLY A 1 116 ? 11.134 10.121 -16.492 1.00 70.25 116 GLY A C 1
ATOM 877 O O . GLY A 1 116 ? 10.187 10.018 -17.272 1.00 70.25 116 GLY A O 1
ATOM 878 N N . LEU A 1 117 ? 11.389 9.194 -15.560 1.00 80.12 117 LEU A N 1
ATOM 879 C CA . LEU A 1 117 ? 10.430 8.146 -15.204 1.00 80.12 117 LEU A CA 1
ATOM 880 C C . LEU A 1 117 ? 9.209 8.779 -14.515 1.00 80.12 117 LEU A C 1
ATOM 882 O O . LEU A 1 117 ? 9.320 9.531 -13.546 1.00 80.12 117 LEU A O 1
ATOM 886 N N . SER A 1 118 ? 8.029 8.441 -15.023 1.00 85.00 118 SER A N 1
ATOM 887 C CA . SER A 1 118 ? 6.730 8.874 -14.515 1.00 85.00 118 SER A CA 1
ATOM 888 C C . SER A 1 118 ? 5.859 7.674 -14.142 1.00 85.00 118 SER A C 1
ATOM 890 O O . SER A 1 118 ? 5.952 6.599 -14.734 1.00 85.00 118 SER A O 1
ATOM 892 N N . LEU A 1 119 ? 5.029 7.837 -13.117 1.00 87.25 119 LEU A N 1
ATOM 893 C CA . LEU A 1 119 ? 4.307 6.747 -12.468 1.00 87.25 119 LEU A CA 1
ATOM 894 C C . LEU A 1 119 ? 2.841 7.134 -12.256 1.00 87.25 119 LEU A C 1
ATOM 896 O O . LEU A 1 119 ? 2.531 8.290 -11.966 1.00 87.25 119 LEU A O 1
ATOM 900 N N . SER A 1 120 ? 1.919 6.185 -12.410 1.00 90.31 120 SER A N 1
ATOM 901 C CA . SER A 1 120 ? 0.491 6.382 -12.109 1.00 90.31 120 SER A CA 1
ATOM 902 C C . SER A 1 120 ? -0.109 5.150 -11.447 1.00 90.31 120 SER A C 1
ATOM 904 O O . SER A 1 120 ? -0.333 4.137 -12.109 1.00 90.31 120 SER A O 1
ATOM 906 N N . LEU A 1 121 ? -0.331 5.217 -10.134 1.00 90.25 121 LEU A N 1
ATOM 907 C CA . LEU A 1 121 ? -0.797 4.078 -9.343 1.00 90.25 121 LEU A CA 1
ATOM 908 C C . LEU A 1 121 ? -2.006 4.449 -8.468 1.00 90.25 121 LEU A C 1
ATOM 910 O O . LEU A 1 121 ? -2.052 5.561 -7.939 1.00 90.25 121 LEU A O 1
ATOM 914 N N . PRO A 1 122 ? -2.980 3.539 -8.315 1.00 93.69 122 PRO A N 1
ATOM 915 C CA . PRO A 1 122 ? -4.075 3.686 -7.366 1.00 93.69 122 PRO A CA 1
ATOM 916 C C . PRO A 1 122 ? -3.616 3.337 -5.945 1.00 93.69 122 PRO A C 1
ATOM 918 O O . PRO A 1 122 ? -2.549 2.753 -5.748 1.00 93.69 122 PRO A O 1
ATOM 921 N N . SER A 1 123 ? -4.466 3.610 -4.958 1.00 93.19 123 SER A N 1
ATOM 922 C CA . SER A 1 123 ? -4.349 3.005 -3.629 1.00 93.19 123 SER A CA 1
ATOM 923 C C . SER A 1 123 ? -4.556 1.492 -3.718 1.00 93.19 123 SER A C 1
ATOM 925 O O . SER A 1 123 ? -5.341 1.002 -4.534 1.00 93.19 123 SER A O 1
ATOM 927 N N . LEU A 1 124 ? -3.863 0.733 -2.871 1.00 94.50 124 LEU A N 1
ATOM 928 C CA . LEU A 1 124 ? -3.876 -0.729 -2.902 1.00 94.50 124 LEU A CA 1
ATOM 929 C C . LEU A 1 124 ? -4.131 -1.256 -1.489 1.00 94.50 124 LEU A C 1
ATOM 931 O O . LEU A 1 124 ? -3.312 -1.058 -0.592 1.00 94.50 124 LEU A O 1
ATOM 935 N N . ARG A 1 125 ? -5.275 -1.921 -1.285 1.00 94.56 125 ARG A N 1
ATOM 936 C CA . ARG A 1 125 ? -5.548 -2.664 -0.048 1.00 94.56 125 ARG A CA 1
ATOM 937 C C . ARG A 1 125 ? -4.892 -4.028 -0.158 1.00 94.56 125 ARG A C 1
ATOM 939 O O . ARG A 1 125 ? -5.031 -4.708 -1.172 1.00 94.56 125 ARG A O 1
ATOM 946 N N . THR A 1 126 ? -4.210 -4.422 0.906 1.00 91.19 126 THR A N 1
ATOM 947 C CA . THR A 1 126 ? -3.290 -5.549 0.911 1.00 91.19 126 THR A CA 1
ATOM 948 C C . THR A 1 126 ? -3.193 -6.181 2.293 1.00 91.19 126 THR A C 1
ATOM 950 O O . THR A 1 126 ? -3.247 -5.478 3.302 1.00 91.19 126 THR A O 1
ATOM 953 N N . GLU A 1 127 ? -3.052 -7.503 2.344 1.00 85.75 127 GLU A N 1
ATOM 954 C CA . GLU A 1 127 ? -3.033 -8.265 3.597 1.00 85.75 127 GLU A CA 1
ATOM 955 C C . GLU A 1 127 ? -1.598 -8.551 4.057 1.00 85.75 127 GLU A C 1
ATOM 957 O O . GLU A 1 127 ? -0.962 -9.507 3.608 1.00 85.75 127 GLU A O 1
ATOM 962 N N . VAL A 1 128 ? -1.090 -7.708 4.965 1.00 76.94 128 VAL A N 1
ATOM 963 C CA . VAL A 1 128 ? 0.248 -7.851 5.561 1.00 76.94 128 VAL A CA 1
ATOM 964 C C . VAL A 1 128 ? 0.234 -8.687 6.840 1.00 76.94 128 VAL A C 1
ATOM 966 O O . VAL A 1 128 ? -0.538 -8.418 7.758 1.00 76.94 128 VAL A O 1
ATOM 969 N N . VAL A 1 129 ? 1.167 -9.630 6.944 1.00 66.69 129 VAL A N 1
ATOM 970 C CA . VAL A 1 129 ? 1.624 -10.229 8.199 1.00 66.69 129 VAL A CA 1
ATOM 971 C C . VAL A 1 129 ? 2.758 -9.359 8.747 1.00 66.69 129 VAL A C 1
ATOM 973 O O . VAL A 1 129 ? 3.761 -9.148 8.062 1.00 66.69 129 VAL A O 1
ATOM 976 N N . MET A 1 130 ? 2.582 -8.844 9.967 1.00 60.06 130 MET A N 1
ATOM 977 C CA . MET A 1 130 ? 3.519 -7.955 10.673 1.00 60.06 130 MET A CA 1
ATOM 978 C C . MET A 1 130 ? 4.137 -8.638 11.897 1.00 60.06 130 MET A C 1
ATOM 980 O O . MET A 1 130 ? 3.416 -9.436 12.539 1.00 60.06 130 MET A O 1
#

Sequence (130 aa):
MREGLYAAVVLLAIAVFFAPTIILGPVYLALVPGRKGLDELIGEVDKGFLVLDVRGANALDPTTGDFSVVATPALIIEHGETIGFSRFELKGNVWELLKNTTGVGSELARIWLDEGLSLSLPSLRTEVVM

Foldseek 3Di:
DDDFDAAADDDDADDDDDDPDDDPDDLEDEDAADDDAPLRLLLPPQWDKAQDDWADQVQADPVFQWGKIKRPFMFIRHNSDGDGTDIDIDTHGNPRRVVQQPDGHRAWDWDAYPVSRIYTGTDTDGDTDD

pLDDT: mean 79.7, std 21.86, range [23.84, 97.69]

Secondary structure (DSSP, 8-state):
--------------------------SEEEPPP-SB-HHHHHTT-SEEEEE--EE-GGGB-TTT-EEEEEEEEEEEEETTEEEEEEEEEEEEEHHHHHHTEEEEBSS-EEEE-TTS-EEEE--EEE----

Radius of gyration: 15.66 Å; chains: 1; bounding box: 42×30×36 Å